Protein AF-A0A0H2RV89-F1 (afdb_monomer_lite)

Radius of gyration: 39.6 Å; chains: 1; bounding box: 102×52×90 Å

InterPro domains:
  IPR056513 INO80 complex subunit F [PF24245] (88-134)

Organism: NCBI:txid27342

Structure (mmCIF, N/CA/C/O backbone):
data_AF-A0A0H2RV89-F1
#
_entry.id   AF-A0A0H2RV89-F1
#
loop_
_atom_site.group_PDB
_atom_site.id
_atom_site.type_symbol
_atom_site.label_atom_id
_atom_site.label_alt_id
_atom_site.label_comp_id
_atom_site.label_asym_id
_atom_site.label_entity_id
_atom_site.label_seq_id
_atom_site.pdbx_PDB_ins_code
_atom_site.Cartn_x
_atom_site.Cartn_y
_atom_site.Cartn_z
_atom_site.occupancy
_atom_site.B_iso_or_equiv
_atom_site.auth_seq_id
_atom_site.auth_comp_id
_atom_site.auth_asym_id
_atom_site.auth_atom_id
_atom_site.pdbx_PDB_model_num
ATOM 1 N N . MET A 1 1 ? 76.519 -23.164 36.592 1.00 49.41 1 MET A N 1
ATOM 2 C CA . MET A 1 1 ? 75.510 -22.303 35.933 1.00 49.41 1 MET A CA 1
ATOM 3 C C . MET A 1 1 ? 74.145 -22.709 36.465 1.00 49.41 1 MET A C 1
ATOM 5 O O . MET A 1 1 ? 73.713 -23.832 36.235 1.00 49.41 1 MET A O 1
ATOM 9 N N . SER A 1 2 ? 73.569 -21.849 37.302 1.00 61.97 2 SER A N 1
ATOM 10 C CA . SER A 1 2 ? 72.390 -22.107 38.134 1.00 61.97 2 SER A CA 1
ATOM 11 C C . SER A 1 2 ? 71.096 -22.105 37.322 1.00 61.97 2 SER A C 1
ATOM 13 O O . SER A 1 2 ? 70.878 -21.216 36.504 1.00 61.97 2 SER A O 1
ATOM 15 N N . ARG A 1 3 ? 70.228 -23.090 37.572 1.00 64.19 3 ARG A N 1
ATOM 16 C CA . ARG A 1 3 ? 68.844 -23.133 37.083 1.00 64.19 3 ARG A CA 1
ATOM 17 C C . ARG A 1 3 ? 67.942 -22.487 38.138 1.00 64.19 3 ARG A C 1
ATOM 19 O O . ARG A 1 3 ? 67.979 -22.907 39.290 1.00 64.19 3 ARG A O 1
ATOM 26 N N . GLN A 1 4 ? 67.153 -21.490 37.750 1.00 73.38 4 GLN A N 1
ATOM 27 C CA . GLN A 1 4 ? 66.079 -20.908 38.566 1.00 73.38 4 GLN A CA 1
ATOM 28 C C . GLN A 1 4 ? 64.718 -21.275 37.936 1.00 73.38 4 GLN A C 1
ATOM 30 O O . GLN A 1 4 ? 64.612 -21.238 36.706 1.00 73.38 4 GLN A O 1
ATOM 35 N N . PRO A 1 5 ? 63.721 -21.702 38.737 1.00 69.94 5 PRO A N 1
ATOM 36 C CA . PRO A 1 5 ? 62.466 -22.278 38.252 1.00 69.94 5 PRO A CA 1
ATOM 37 C C . PRO A 1 5 ? 61.350 -21.247 37.992 1.00 69.94 5 PRO A C 1
ATOM 39 O O . PRO A 1 5 ? 61.407 -20.100 38.421 1.00 69.94 5 PRO A O 1
ATOM 42 N N . SER A 1 6 ? 60.328 -21.712 37.270 1.00 64.69 6 SER A N 1
ATOM 43 C CA . SER A 1 6 ? 59.117 -21.000 36.832 1.00 64.69 6 SER A CA 1
ATOM 44 C C . SER A 1 6 ? 58.187 -20.589 37.997 1.00 64.69 6 SER A C 1
ATOM 46 O O . SER A 1 6 ? 58.025 -21.386 38.925 1.00 64.69 6 SER A O 1
ATOM 48 N N . PRO A 1 7 ? 57.524 -19.412 37.961 1.00 73.31 7 PRO A N 1
ATOM 49 C CA . PRO A 1 7 ? 56.477 -19.056 38.918 1.00 73.31 7 PRO A CA 1
ATOM 50 C C . PRO A 1 7 ? 55.110 -19.632 38.505 1.00 73.31 7 PRO A C 1
ATOM 52 O O . PRO A 1 7 ? 54.618 -19.374 37.406 1.00 73.31 7 PRO A O 1
ATOM 55 N N . GLY A 1 8 ? 54.505 -20.416 39.403 1.00 66.88 8 GLY A N 1
ATOM 56 C CA . GLY A 1 8 ? 53.164 -20.995 39.267 1.00 66.88 8 GLY A CA 1
ATOM 57 C C . GLY A 1 8 ? 52.008 -20.029 39.599 1.00 66.88 8 GLY A C 1
ATOM 58 O O . GLY A 1 8 ? 52.242 -18.873 39.953 1.00 66.88 8 GLY A O 1
ATOM 59 N N . PRO A 1 9 ? 50.748 -20.496 39.475 1.00 59.31 9 PRO A N 1
ATOM 60 C CA . PRO A 1 9 ? 49.547 -19.662 39.525 1.00 59.31 9 PRO A CA 1
ATOM 61 C C . PRO A 1 9 ? 49.130 -19.306 40.958 1.00 59.31 9 PRO A C 1
ATOM 63 O O . PRO A 1 9 ? 49.075 -20.166 41.835 1.00 59.31 9 PRO A O 1
ATOM 66 N N . SER A 1 10 ? 48.783 -18.035 41.180 1.00 63.94 10 SER A N 1
ATOM 67 C CA . SER A 1 10 ? 48.283 -17.541 42.466 1.00 63.94 10 SER A CA 1
ATOM 68 C C . SER A 1 10 ? 46.756 -17.650 42.522 1.00 63.94 10 SER A C 1
ATOM 70 O O . SER A 1 10 ? 46.039 -16.965 41.793 1.00 63.94 10 SER A O 1
ATOM 72 N N . SER A 1 11 ? 46.265 -18.541 43.379 1.00 55.38 11 SER A N 1
ATOM 73 C CA . SER A 1 11 ? 44.861 -18.684 43.761 1.00 55.38 11 SER A CA 1
ATOM 74 C C . SER A 1 11 ? 44.497 -17.647 44.824 1.00 55.38 11 SER A C 1
ATOM 76 O O . SER A 1 11 ? 45.123 -17.629 45.883 1.00 55.38 11 SER A O 1
ATOM 78 N N . ASN A 1 12 ? 43.453 -16.846 44.600 1.00 50.81 12 ASN A N 1
ATOM 79 C CA . ASN A 1 12 ? 42.843 -16.055 45.667 1.00 50.81 12 ASN A CA 1
ATOM 80 C C . ASN A 1 12 ? 41.322 -16.268 45.676 1.00 50.81 12 ASN A C 1
ATOM 82 O O . ASN A 1 12 ? 40.596 -15.702 44.862 1.00 50.81 12 ASN A O 1
ATOM 86 N N . SER A 1 13 ? 40.862 -17.121 46.593 1.00 53.25 13 SER A N 1
ATOM 87 C CA . SER A 1 13 ? 39.455 -17.263 46.972 1.00 53.25 13 SER A CA 1
ATOM 88 C C . SER A 1 13 ? 39.124 -16.249 48.062 1.00 53.25 13 SER A C 1
ATOM 90 O O . SER A 1 13 ? 39.773 -16.250 49.105 1.00 53.25 13 SER A O 1
ATOM 92 N N . HIS A 1 14 ? 38.077 -15.447 47.867 1.00 51.53 14 HIS A N 1
ATOM 93 C CA . HIS A 1 14 ? 37.356 -14.777 48.952 1.00 51.53 14 HIS A CA 1
ATOM 94 C C . HIS A 1 14 ? 35.847 -14.853 48.685 1.00 51.53 14 HIS A C 1
ATOM 96 O O . HIS A 1 14 ? 35.335 -14.301 47.714 1.00 51.53 14 HIS A O 1
ATOM 102 N N . HIS A 1 15 ? 35.146 -15.564 49.567 1.00 53.25 15 HIS A N 1
ATOM 103 C CA . HIS A 1 15 ? 33.695 -15.538 49.727 1.00 53.25 15 HIS A CA 1
ATOM 104 C C . HIS A 1 15 ? 33.292 -14.297 50.538 1.00 53.25 15 HIS A C 1
ATOM 106 O O . HIS A 1 15 ? 33.765 -14.186 51.667 1.00 53.25 15 HIS A O 1
ATOM 112 N N . HIS A 1 16 ? 32.361 -13.450 50.070 1.00 48.38 16 HIS A N 1
ATOM 113 C CA . HIS A 1 16 ? 31.431 -12.756 50.983 1.00 48.38 16 HIS A CA 1
ATOM 114 C C . HIS A 1 16 ? 30.228 -12.064 50.300 1.00 48.38 16 HIS A C 1
ATOM 116 O O . HIS A 1 16 ? 30.383 -11.086 49.581 1.00 48.38 16 HIS A O 1
ATOM 122 N N . ILE A 1 17 ? 29.042 -12.613 50.595 1.00 47.91 17 ILE A N 1
ATOM 123 C CA . ILE A 1 17 ? 27.765 -11.984 50.998 1.00 47.91 17 ILE A CA 1
ATOM 124 C C . ILE A 1 17 ? 27.119 -10.884 50.123 1.00 47.91 17 ILE A C 1
ATOM 126 O O . ILE A 1 17 ? 27.596 -9.764 49.989 1.00 47.91 17 ILE A O 1
ATOM 130 N N . ILE A 1 18 ? 25.905 -11.217 49.663 1.00 54.34 18 ILE A N 1
ATOM 131 C CA . ILE A 1 18 ? 24.858 -10.331 49.133 1.00 54.34 18 ILE A CA 1
ATOM 132 C C . ILE A 1 18 ? 24.231 -9.525 50.285 1.00 54.34 18 ILE A C 1
ATOM 134 O O . ILE A 1 18 ? 23.758 -10.147 51.239 1.00 54.34 18 ILE A O 1
ATOM 138 N N . PRO A 1 19 ? 24.086 -8.191 50.191 1.00 57.22 19 PRO A N 1
ATOM 139 C CA . PRO A 1 19 ? 23.109 -7.477 50.991 1.00 57.22 19 PRO A CA 1
ATOM 140 C C . PRO A 1 19 ? 21.784 -7.350 50.226 1.00 57.22 19 PRO A C 1
ATOM 142 O O . PRO A 1 19 ? 21.684 -6.693 49.191 1.00 57.22 19 PRO A O 1
ATOM 145 N N . ILE A 1 20 ? 20.752 -7.985 50.781 1.00 48.97 20 ILE A N 1
ATOM 146 C CA . ILE A 1 20 ? 19.345 -7.632 50.581 1.00 48.97 20 ILE A CA 1
ATOM 147 C C . ILE A 1 20 ? 19.162 -6.209 51.119 1.00 48.97 20 ILE A C 1
ATOM 149 O O . ILE A 1 20 ? 19.395 -5.975 52.303 1.00 48.97 20 ILE A O 1
ATOM 153 N N . ASN A 1 21 ? 18.740 -5.264 50.275 1.00 49.94 21 ASN A N 1
ATOM 154 C CA . ASN A 1 21 ? 18.254 -3.965 50.735 1.00 49.94 21 ASN A CA 1
ATOM 155 C C . ASN A 1 21 ? 16.762 -3.836 50.418 1.00 49.94 21 ASN A C 1
ATOM 157 O O . ASN A 1 21 ? 16.354 -3.512 49.304 1.00 49.94 21 ASN A O 1
ATOM 161 N N . SER A 1 22 ? 15.960 -4.144 51.429 1.00 51.53 22 SER A N 1
ATOM 162 C CA . SER A 1 22 ? 14.563 -3.759 51.567 1.00 51.53 22 SER A CA 1
ATOM 163 C C . SER A 1 22 ? 14.503 -2.426 52.317 1.00 51.53 22 SER A C 1
ATOM 165 O O . SER A 1 22 ? 14.764 -2.395 53.519 1.00 51.53 22 SER A O 1
ATOM 167 N N . GLY A 1 23 ? 14.143 -1.339 51.631 1.00 46.44 23 GLY A N 1
ATOM 168 C CA . GLY A 1 23 ? 13.972 -0.030 52.264 1.00 46.44 23 GLY A CA 1
ATOM 169 C C . GLY A 1 23 ? 13.530 1.060 51.290 1.00 46.44 23 GLY A C 1
ATOM 170 O O . GLY A 1 23 ? 14.281 1.463 50.412 1.00 46.44 23 GLY A O 1
ATOM 171 N N . GLN A 1 24 ? 12.294 1.523 51.458 1.00 50.19 24 GLN A N 1
ATOM 172 C CA . GLN A 1 24 ? 11.652 2.637 50.756 1.00 50.19 24 GLN A CA 1
ATOM 173 C C . GLN A 1 24 ? 12.455 3.949 50.783 1.00 50.19 24 GLN A C 1
ATOM 175 O O . GLN A 1 24 ? 12.885 4.389 51.846 1.00 50.19 24 GLN A O 1
ATOM 180 N N . GLN A 1 25 ? 12.464 4.656 49.650 1.00 51.59 25 GLN A N 1
ATOM 181 C CA . GLN A 1 25 ? 12.396 6.121 49.572 1.00 51.59 25 GLN A CA 1
ATOM 182 C C . GLN A 1 25 ? 11.476 6.483 48.386 1.00 51.59 25 GLN A C 1
ATOM 184 O O . GLN A 1 25 ? 11.759 6.059 47.264 1.00 51.59 25 GLN A O 1
ATOM 189 N N . PRO A 1 26 ? 10.371 7.223 48.594 1.00 56.03 26 PRO A N 1
ATOM 190 C CA . PRO A 1 26 ? 9.587 7.814 47.519 1.00 56.03 26 PRO A CA 1
ATOM 191 C C . PRO A 1 26 ? 10.112 9.228 47.258 1.00 56.03 26 PRO A C 1
ATOM 193 O O . PRO A 1 26 ? 10.162 10.005 48.200 1.00 56.03 26 PRO A O 1
ATOM 196 N N . LEU A 1 27 ? 10.465 9.602 46.026 1.00 51.25 27 LEU A N 1
ATOM 197 C CA . LEU A 1 27 ? 10.343 10.999 45.594 1.00 51.25 27 LEU A CA 1
ATOM 198 C C . LEU A 1 27 ? 10.545 11.169 44.081 1.00 51.25 27 LEU A C 1
ATOM 200 O O . LEU A 1 27 ? 11.525 10.706 43.508 1.00 51.25 27 LEU A O 1
ATOM 204 N N . GLN A 1 28 ? 9.626 11.959 43.526 1.00 49.84 28 GLN A N 1
ATOM 205 C CA . GLN A 1 28 ? 9.719 12.758 42.302 1.00 49.84 28 GLN A CA 1
ATOM 206 C C . GLN A 1 28 ? 9.587 12.050 40.952 1.00 49.84 28 GLN A C 1
ATOM 208 O O . GLN A 1 28 ? 10.534 11.748 40.235 1.00 49.84 28 GLN A O 1
ATOM 213 N N . ASP A 1 29 ? 8.311 11.947 40.591 1.00 52.19 29 ASP A N 1
ATOM 214 C CA . ASP A 1 29 ? 7.765 12.128 39.254 1.00 52.19 29 ASP A CA 1
ATOM 215 C C . ASP A 1 29 ? 8.500 13.245 38.478 1.00 52.19 29 ASP A C 1
ATOM 217 O O . ASP A 1 29 ? 8.326 14.441 38.729 1.00 52.19 29 ASP A O 1
ATOM 221 N N . GLN A 1 30 ? 9.362 12.850 37.543 1.00 45.53 30 GLN A N 1
ATOM 222 C CA . GLN A 1 30 ? 9.784 13.703 36.438 1.00 45.53 30 GLN A CA 1
ATOM 223 C C . GLN A 1 30 ? 9.968 12.844 35.180 1.00 45.53 30 GLN A C 1
ATOM 225 O O . GLN A 1 30 ? 11.077 12.571 34.726 1.00 45.53 30 GLN A O 1
ATOM 230 N N . HIS A 1 31 ? 8.857 12.389 34.599 1.00 48.62 31 HIS A N 1
ATOM 231 C CA . HIS A 1 31 ? 8.866 11.856 33.240 1.00 48.62 31 HIS A CA 1
ATOM 232 C C . HIS A 1 31 ? 8.842 13.005 32.226 1.00 48.62 31 HIS A C 1
ATOM 234 O O . HIS A 1 31 ? 7.789 13.496 31.826 1.00 48.62 31 HIS A O 1
ATOM 240 N N . GLN A 1 32 ? 10.032 13.419 31.784 1.00 49.72 32 GLN A N 1
ATOM 241 C CA . GLN A 1 32 ? 10.174 14.089 30.493 1.00 49.72 32 GLN A CA 1
ATOM 242 C C . GLN A 1 32 ? 9.927 13.089 29.346 1.00 49.72 32 GLN A C 1
ATOM 244 O O . GLN A 1 32 ? 10.360 11.935 29.428 1.00 49.72 32 GLN A O 1
ATOM 249 N N . PRO A 1 33 ? 9.270 13.505 28.249 1.00 52.69 33 PRO A N 1
ATOM 250 C CA . PRO A 1 33 ? 9.071 12.658 27.082 1.00 52.69 33 PRO A CA 1
ATOM 251 C C . PRO A 1 33 ? 10.378 12.511 26.286 1.00 52.69 33 PRO A C 1
ATOM 253 O O . PRO A 1 33 ? 10.817 13.428 25.593 1.00 52.69 33 PRO A O 1
ATOM 256 N N . HIS A 1 34 ? 10.988 11.327 26.327 1.00 56.78 34 HIS A N 1
ATOM 257 C CA . HIS A 1 34 ? 12.050 10.958 25.392 1.00 56.78 34 HIS A CA 1
ATOM 258 C C . HIS A 1 34 ? 11.447 10.698 24.010 1.00 56.78 34 HIS A C 1
ATOM 260 O O . HIS A 1 34 ? 10.932 9.611 23.768 1.00 56.78 34 HIS A O 1
ATOM 266 N N . SER A 1 35 ? 11.498 11.682 23.108 1.00 57.22 35 SER A N 1
ATOM 267 C CA . SER A 1 35 ? 11.483 11.490 21.644 1.00 57.22 35 SER A CA 1
ATOM 268 C C . SER A 1 35 ? 11.822 12.803 20.930 1.00 57.22 35 SER A C 1
ATOM 270 O O . SER A 1 35 ? 11.011 13.358 20.194 1.00 57.22 35 SER A O 1
ATOM 272 N N . ALA A 1 36 ? 13.034 13.316 21.146 1.00 46.72 36 ALA A N 1
ATOM 273 C CA . ALA A 1 36 ? 13.635 14.289 20.243 1.00 46.72 36 ALA A CA 1
ATOM 274 C C . ALA A 1 36 ? 14.783 13.596 19.505 1.00 46.72 36 ALA A C 1
ATOM 276 O O . ALA A 1 36 ? 15.728 13.108 20.123 1.00 46.72 36 ALA A O 1
ATOM 277 N N . LEU A 1 37 ? 14.646 13.520 18.180 1.00 56.94 37 LEU A N 1
ATOM 278 C CA . LEU A 1 37 ? 15.679 13.124 17.230 1.00 56.94 37 LEU A CA 1
ATOM 279 C C . LEU A 1 37 ? 17.001 13.826 17.584 1.00 56.94 37 LEU A C 1
ATOM 281 O O . LEU A 1 37 ? 17.143 15.032 17.387 1.00 56.94 37 LEU A O 1
ATOM 285 N N . HIS A 1 38 ? 17.981 13.072 18.071 1.00 48.72 38 HIS A N 1
ATOM 286 C CA . HIS A 1 38 ? 19.365 13.519 18.055 1.00 48.72 38 HIS A CA 1
ATOM 287 C C . HIS A 1 38 ? 19.866 13.357 16.617 1.00 48.72 38 HIS A C 1
ATOM 289 O O . HIS A 1 38 ? 20.159 12.249 16.174 1.00 48.72 38 HIS A O 1
ATOM 295 N N . ILE A 1 39 ? 19.883 14.457 15.865 1.00 59.28 39 ILE A N 1
ATOM 296 C CA . ILE A 1 39 ? 20.582 14.560 14.583 1.00 59.28 39 ILE A CA 1
ATOM 297 C C . ILE A 1 39 ? 22.027 14.941 14.928 1.00 59.28 39 ILE A C 1
ATOM 299 O O . ILE A 1 39 ? 22.243 16.074 15.362 1.00 59.28 39 ILE A O 1
ATOM 303 N N . PRO A 1 40 ? 23.027 14.059 14.761 1.00 49.75 40 PRO A N 1
ATOM 304 C CA . PRO A 1 40 ? 24.409 14.482 14.880 1.00 49.75 40 PRO A CA 1
ATOM 305 C C . PRO A 1 40 ? 24.773 15.272 13.619 1.00 49.75 40 PRO A C 1
ATOM 307 O O . PRO A 1 40 ? 25.004 14.724 12.542 1.00 49.75 40 PRO A O 1
ATOM 310 N N . SER A 1 41 ? 24.795 16.596 13.753 1.00 58.41 41 SER A N 1
ATOM 311 C CA . SER A 1 41 ? 25.406 17.521 12.804 1.00 58.41 41 SER A CA 1
ATOM 312 C C . SER A 1 41 ? 26.925 17.358 12.853 1.00 58.41 41 SER A C 1
ATOM 314 O O . SER A 1 41 ? 27.603 17.945 13.693 1.00 58.41 41 SER A O 1
ATOM 316 N N . GLY A 1 42 ? 27.444 16.533 11.949 1.00 52.06 42 GLY A N 1
ATOM 317 C CA . GLY A 1 42 ? 28.871 16.314 11.751 1.00 52.06 42 GLY A CA 1
ATOM 318 C C . GLY A 1 42 ? 29.110 15.568 10.447 1.00 52.06 42 GLY A C 1
ATOM 319 O O . GLY A 1 42 ? 29.426 14.385 10.463 1.00 52.06 42 GLY A O 1
ATOM 320 N N . ILE A 1 43 ? 28.911 16.242 9.311 1.00 53.81 43 ILE A N 1
ATOM 321 C CA . ILE A 1 43 ? 29.321 15.727 7.999 1.00 53.81 43 ILE A CA 1
ATOM 322 C C . ILE A 1 43 ? 30.774 16.171 7.774 1.00 53.81 43 ILE A C 1
ATOM 324 O O . ILE A 1 43 ? 31.004 17.359 7.541 1.00 53.81 43 ILE A O 1
ATOM 328 N N . PRO A 1 44 ? 31.771 15.271 7.823 1.00 52.91 44 PRO A N 1
ATOM 329 C CA . PRO A 1 44 ? 33.087 15.569 7.284 1.00 52.91 44 PRO A CA 1
ATOM 330 C C . PRO A 1 44 ? 32.992 15.613 5.753 1.00 52.91 44 PRO A C 1
ATOM 332 O O . PRO A 1 44 ? 32.772 14.597 5.092 1.00 52.91 44 PRO A O 1
ATOM 335 N N . HIS A 1 45 ? 33.167 16.804 5.181 1.00 60.41 45 HIS A N 1
ATOM 336 C CA . HIS A 1 45 ? 33.419 16.972 3.755 1.00 60.41 45 HIS A CA 1
ATOM 337 C C . HIS A 1 45 ? 34.756 16.309 3.391 1.00 60.41 45 HIS A C 1
ATOM 339 O O . HIS A 1 45 ? 35.816 16.901 3.566 1.00 60.41 45 HIS A O 1
ATOM 345 N N . HIS A 1 46 ? 34.717 15.095 2.843 1.00 62.69 46 HIS A N 1
ATOM 346 C CA . HIS A 1 46 ? 35.759 14.635 1.931 1.00 62.69 46 HIS A CA 1
ATOM 347 C C . HIS A 1 46 ? 35.091 13.953 0.734 1.00 62.69 46 HIS A C 1
ATOM 349 O O . HIS A 1 46 ? 34.453 12.909 0.840 1.00 62.69 46 HIS A O 1
ATOM 355 N N . LEU A 1 47 ? 35.175 14.615 -0.415 1.00 60.81 47 LEU A N 1
ATOM 356 C CA . LEU A 1 47 ? 34.918 13.998 -1.707 1.00 60.81 47 LEU A CA 1
ATOM 357 C C . LEU A 1 47 ? 36.077 13.033 -1.992 1.00 60.81 47 LEU A C 1
ATOM 359 O O . LEU A 1 47 ? 37.231 13.461 -1.901 1.00 60.81 47 LEU A O 1
ATOM 363 N N . PRO A 1 48 ? 35.829 11.771 -2.375 1.00 56.84 48 PRO A N 1
ATOM 364 C CA . PRO A 1 48 ? 36.871 10.970 -2.982 1.00 56.84 48 PRO A CA 1
ATOM 365 C C . PRO A 1 48 ? 37.106 11.499 -4.402 1.00 56.84 48 PRO A C 1
ATOM 367 O O . PRO A 1 48 ? 36.216 11.488 -5.253 1.00 56.84 48 PRO A O 1
ATOM 370 N N . VAL A 1 49 ? 38.321 11.986 -4.644 1.00 70.50 49 VAL A N 1
ATOM 371 C CA . VAL A 1 49 ? 38.881 12.170 -5.988 1.00 70.50 49 VAL A CA 1
ATOM 372 C C . VAL A 1 49 ? 38.735 10.844 -6.754 1.00 70.50 49 VAL A C 1
ATOM 374 O O . VAL A 1 49 ? 39.087 9.800 -6.197 1.00 70.50 49 VAL A O 1
ATOM 377 N N . PRO A 1 50 ? 38.230 10.827 -8.002 1.00 64.12 50 PRO A N 1
ATOM 378 C CA . PRO A 1 50 ? 38.196 9.600 -8.786 1.00 64.12 50 PRO A CA 1
ATOM 379 C C . PRO A 1 50 ? 39.634 9.175 -9.126 1.00 64.12 50 PRO A C 1
ATOM 381 O O . PRO A 1 50 ? 40.383 9.979 -9.686 1.00 64.12 50 PRO A O 1
ATOM 384 N N . PRO A 1 51 ? 40.055 7.932 -8.830 1.00 58.75 51 PRO A N 1
ATOM 385 C CA . PRO A 1 51 ? 41.317 7.436 -9.340 1.00 58.75 51 PRO A CA 1
ATOM 386 C C . PRO A 1 51 ? 41.200 7.265 -10.856 1.00 58.75 51 PRO A C 1
ATOM 388 O O . PRO A 1 51 ? 40.336 6.543 -11.356 1.00 58.75 51 PRO A O 1
ATOM 391 N N . THR A 1 52 ? 42.097 7.931 -11.577 1.00 63.06 52 THR A N 1
ATOM 392 C CA . THR A 1 52 ? 42.441 7.651 -12.970 1.00 63.06 52 THR A CA 1
ATOM 393 C C . THR A 1 52 ? 42.734 6.156 -13.115 1.00 63.06 52 THR A C 1
ATOM 395 O O . THR A 1 52 ? 43.816 5.696 -12.752 1.00 63.06 52 THR A O 1
ATOM 398 N N . GLN A 1 53 ? 41.770 5.378 -13.610 1.00 55.88 53 GLN A N 1
ATOM 399 C CA . GLN A 1 53 ? 41.979 3.965 -13.912 1.00 55.88 53 GLN A CA 1
ATOM 400 C C . GLN A 1 53 ? 42.483 3.826 -15.346 1.00 55.88 53 GLN A C 1
ATOM 402 O O . GLN A 1 53 ? 41.780 4.073 -16.323 1.00 55.88 53 GLN A O 1
ATOM 407 N N . GLN A 1 54 ? 43.756 3.453 -15.420 1.00 54.53 54 GLN A N 1
ATOM 408 C CA . GLN A 1 54 ? 44.422 2.897 -16.587 1.00 54.53 54 GLN A CA 1
ATOM 409 C C . GLN A 1 54 ? 43.668 1.647 -17.089 1.00 54.53 54 GLN A C 1
ATOM 411 O O . GLN A 1 54 ? 42.988 0.987 -16.301 1.00 54.53 54 GLN A O 1
ATOM 416 N N . PRO A 1 55 ? 43.789 1.278 -18.376 1.00 50.25 55 PRO A N 1
ATOM 417 C CA . PRO A 1 55 ? 43.214 0.041 -18.891 1.00 50.25 55 PRO A CA 1
ATOM 418 C C . PRO A 1 55 ? 43.979 -1.171 -18.342 1.00 50.25 55 PRO A C 1
ATOM 420 O O . PRO A 1 55 ? 44.987 -1.602 -18.899 1.00 50.25 55 PRO A O 1
ATOM 423 N N . THR A 1 56 ? 43.500 -1.733 -17.234 1.00 58.62 56 THR A N 1
ATOM 424 C CA . THR A 1 56 ? 44.015 -2.982 -16.668 1.00 58.62 56 THR A CA 1
ATOM 425 C C . THR A 1 56 ? 43.446 -4.164 -17.452 1.00 58.62 56 THR A C 1
ATOM 427 O O . THR A 1 56 ? 42.275 -4.522 -17.334 1.00 58.62 56 THR A O 1
ATOM 430 N N . THR A 1 57 ? 44.290 -4.785 -18.272 1.00 57.69 57 THR A N 1
ATOM 431 C CA . THR A 1 57 ? 44.068 -6.101 -18.880 1.00 57.69 57 THR A CA 1
ATOM 432 C C . THR A 1 57 ? 43.780 -7.148 -17.804 1.00 57.69 57 THR A C 1
ATOM 434 O O . THR A 1 57 ? 44.688 -7.565 -17.087 1.00 57.69 57 THR A O 1
ATOM 437 N N . PHE A 1 58 ? 42.532 -7.607 -17.710 1.00 49.50 58 PHE A N 1
ATOM 438 C CA . PHE A 1 58 ? 42.172 -8.786 -16.923 1.00 49.50 58 PHE A CA 1
ATOM 439 C C . PHE A 1 58 ? 42.382 -10.051 -1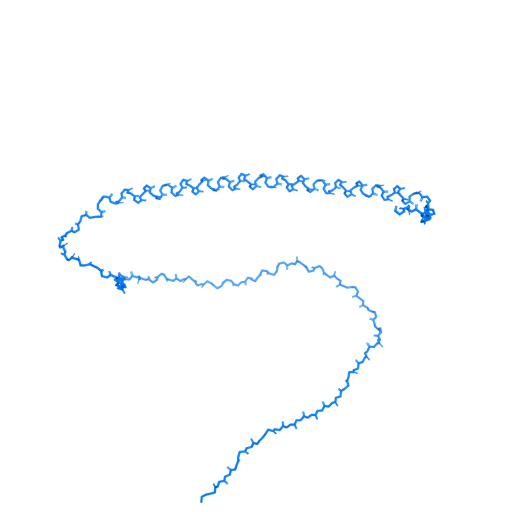7.768 1.00 49.50 58 PHE A C 1
ATOM 441 O O . PHE A 1 58 ? 41.540 -10.423 -18.583 1.00 49.50 58 PHE A O 1
ATOM 448 N N . LEU A 1 59 ? 43.518 -10.722 -17.556 1.00 52.16 59 LEU A N 1
ATOM 449 C CA . LEU A 1 59 ? 43.627 -12.162 -17.776 1.00 52.16 59 LEU A CA 1
ATOM 450 C C . LEU A 1 59 ? 42.977 -12.860 -16.574 1.00 52.16 59 LEU A C 1
ATOM 452 O O . LEU A 1 59 ? 43.521 -12.825 -15.473 1.00 52.16 59 LEU A O 1
ATOM 456 N N . MET A 1 60 ? 41.854 -13.542 -16.789 1.00 49.78 60 MET A N 1
ATOM 457 C CA . MET A 1 60 ? 41.473 -14.676 -15.947 1.00 49.78 60 MET A CA 1
ATOM 458 C C . MET A 1 60 ? 41.473 -15.935 -16.800 1.00 49.78 60 MET A C 1
ATOM 460 O O . MET A 1 60 ? 40.589 -16.164 -17.623 1.00 49.78 60 MET A O 1
ATOM 464 N N . ALA A 1 61 ? 42.512 -16.738 -16.589 1.00 45.44 61 ALA A N 1
ATOM 465 C CA . ALA A 1 61 ? 42.543 -18.135 -16.959 1.00 45.44 61 ALA A CA 1
ATOM 466 C C . ALA A 1 61 ? 41.864 -18.936 -15.840 1.00 45.44 61 ALA A C 1
ATOM 468 O O . ALA A 1 61 ? 42.359 -18.982 -14.717 1.00 45.44 61 ALA A O 1
ATOM 469 N N . SER A 1 62 ? 40.752 -19.592 -16.160 1.00 47.50 62 SER A N 1
ATOM 470 C CA . SER A 1 62 ? 40.383 -20.855 -15.530 1.00 47.50 62 SER A CA 1
ATOM 471 C C . SER A 1 62 ? 39.928 -21.785 -16.644 1.00 47.50 62 SER A C 1
ATOM 473 O O . SER A 1 62 ? 39.020 -21.471 -17.415 1.00 47.50 62 SER A O 1
ATOM 475 N N . GLY A 1 63 ? 40.698 -22.854 -16.816 1.00 46.06 63 GLY A N 1
ATOM 476 C CA . GLY A 1 63 ? 40.596 -23.770 -17.932 1.00 46.06 63 GLY A CA 1
ATOM 477 C C . GLY A 1 63 ? 39.429 -24.732 -17.780 1.00 46.06 63 GLY A C 1
ATOM 478 O O . GLY A 1 63 ? 39.248 -25.345 -16.737 1.00 46.06 63 GLY A O 1
ATOM 479 N N . ASN A 1 64 ? 38.725 -24.938 -18.887 1.00 42.97 64 ASN A N 1
ATOM 480 C CA . ASN A 1 64 ? 38.381 -26.280 -19.323 1.00 42.97 64 ASN A CA 1
ATOM 481 C C . ASN A 1 64 ? 38.745 -26.372 -20.803 1.00 42.97 64 ASN A C 1
ATOM 483 O O . ASN A 1 64 ? 38.350 -25.534 -21.614 1.00 42.97 64 ASN A O 1
ATOM 487 N N . GLY A 1 65 ? 39.593 -27.344 -21.127 1.00 48.69 65 GLY A N 1
ATOM 488 C CA . GLY A 1 65 ? 40.107 -27.537 -22.471 1.00 48.69 65 GLY A CA 1
ATOM 489 C C . GLY A 1 65 ? 39.008 -27.919 -23.458 1.00 48.69 65 GLY A C 1
ATOM 490 O O . GLY A 1 65 ? 38.178 -28.780 -23.191 1.00 48.69 65 GLY A O 1
ATOM 491 N N . THR A 1 66 ? 39.046 -27.312 -24.636 1.00 43.03 66 THR A N 1
ATOM 492 C CA . THR A 1 66 ? 39.098 -28.030 -25.915 1.00 43.03 66 THR A CA 1
ATOM 493 C C . THR A 1 66 ? 39.557 -27.051 -26.989 1.00 43.03 66 THR A C 1
ATOM 495 O O . THR A 1 66 ? 39.209 -25.876 -27.028 1.00 43.03 66 THR A O 1
ATOM 498 N N . SER A 1 67 ? 40.475 -27.544 -27.796 1.00 51.25 67 SER A N 1
ATOM 499 C CA . SER A 1 67 ? 41.326 -26.836 -28.733 1.00 51.25 67 SER A CA 1
ATOM 500 C C . SER A 1 67 ? 40.547 -26.253 -29.913 1.00 51.25 67 SER A C 1
ATOM 502 O O . SER A 1 67 ? 39.735 -26.953 -30.511 1.00 51.25 67 SER A O 1
ATOM 504 N N . ARG A 1 68 ? 40.912 -25.038 -30.347 1.00 45.38 68 ARG A N 1
ATOM 505 C CA . ARG A 1 68 ? 41.484 -24.777 -31.688 1.00 45.38 68 ARG A CA 1
ATOM 506 C C . ARG A 1 68 ? 41.727 -23.283 -31.907 1.00 45.38 68 ARG A C 1
ATOM 508 O O . ARG A 1 68 ? 40.810 -22.472 -31.939 1.00 45.38 68 ARG A O 1
ATOM 515 N N . ALA A 1 69 ? 43.002 -22.955 -32.094 1.00 50.78 69 ALA A N 1
ATOM 516 C CA . ALA A 1 69 ? 43.456 -21.686 -32.630 1.00 50.78 69 ALA A CA 1
ATOM 517 C C . ALA A 1 69 ? 42.900 -21.480 -34.050 1.00 50.78 69 ALA A C 1
ATOM 519 O O . ALA A 1 69 ? 42.969 -22.378 -34.889 1.00 50.78 69 ALA A O 1
ATOM 520 N N . GLY A 1 70 ? 42.379 -20.283 -34.311 1.00 43.31 70 GLY A N 1
ATOM 521 C CA . GLY A 1 70 ? 41.829 -19.883 -35.600 1.00 43.31 70 GLY A CA 1
ATOM 522 C C . GLY A 1 70 ? 41.772 -18.364 -35.700 1.00 43.31 70 GLY A C 1
ATOM 523 O O . GLY A 1 70 ? 40.804 -17.734 -35.303 1.00 43.31 70 GLY A O 1
ATOM 524 N N . SER A 1 71 ? 42.866 -17.793 -36.190 1.00 50.41 71 SER A N 1
ATOM 525 C CA . SER A 1 71 ? 43.051 -16.394 -36.580 1.00 50.41 71 SER A CA 1
ATOM 526 C C . SER A 1 71 ? 41.828 -15.770 -37.274 1.00 50.41 71 SER A C 1
ATOM 528 O O . SER A 1 71 ? 41.347 -16.340 -38.253 1.00 50.41 71 SER A O 1
ATOM 530 N N . ARG A 1 72 ? 41.417 -14.559 -36.860 1.00 48.56 72 ARG A N 1
ATOM 531 C CA . ARG A 1 72 ? 41.442 -13.321 -37.683 1.00 48.56 72 ARG A CA 1
ATOM 532 C C . ARG A 1 72 ? 40.523 -12.220 -37.132 1.00 48.56 72 ARG A C 1
ATOM 534 O O . ARG A 1 72 ? 39.340 -12.432 -36.932 1.00 48.56 72 ARG A O 1
ATOM 541 N N . LYS A 1 73 ? 41.119 -11.023 -37.043 1.00 45.28 73 LYS A N 1
ATOM 542 C CA . LYS A 1 73 ? 40.559 -9.686 -37.326 1.00 45.28 73 LYS A CA 1
ATOM 543 C C . LYS A 1 73 ? 39.226 -9.307 -36.655 1.00 45.28 73 LYS A C 1
ATOM 545 O O . LYS A 1 73 ? 38.157 -9.794 -37.000 1.00 45.28 73 LYS A O 1
ATOM 550 N N . GLY A 1 74 ? 39.307 -8.304 -35.781 1.00 52.16 74 GLY A N 1
ATOM 551 C CA . GLY A 1 74 ? 38.153 -7.611 -35.230 1.00 52.16 74 GLY A CA 1
ATOM 552 C C . GLY A 1 74 ? 37.232 -7.038 -36.306 1.00 52.16 74 GLY A C 1
ATOM 553 O O . GLY A 1 74 ? 37.642 -6.180 -37.071 1.00 52.16 74 GLY A O 1
ATOM 554 N N . TYR A 1 75 ? 35.984 -7.500 -36.290 1.00 51.12 75 TYR A N 1
ATOM 555 C CA . TYR A 1 75 ? 34.792 -6.850 -36.844 1.00 51.12 75 TYR A CA 1
ATOM 556 C C . TYR A 1 75 ? 33.570 -7.294 -36.016 1.00 51.12 75 TYR A C 1
ATOM 558 O O . TYR A 1 75 ? 32.590 -7.803 -36.538 1.00 51.12 75 TYR A O 1
ATOM 566 N N . GLY A 1 76 ? 33.655 -7.169 -34.687 1.00 48.28 76 GLY A N 1
ATOM 567 C CA . GLY A 1 76 ? 32.558 -7.493 -33.758 1.00 48.28 76 GLY A CA 1
ATOM 568 C C . GLY A 1 76 ? 32.053 -6.298 -32.945 1.00 48.28 76 GLY A C 1
ATOM 569 O O . GLY A 1 76 ? 31.232 -6.476 -32.057 1.00 48.28 76 GLY A O 1
ATOM 570 N N . SER A 1 77 ? 32.568 -5.093 -33.213 1.00 51.94 77 SER A N 1
ATOM 571 C CA . SER A 1 77 ? 32.259 -3.884 -32.430 1.00 51.94 77 SER A CA 1
ATOM 572 C C . SER A 1 77 ? 31.269 -2.940 -33.136 1.00 51.94 77 SER A C 1
ATOM 574 O O . SER A 1 77 ? 30.597 -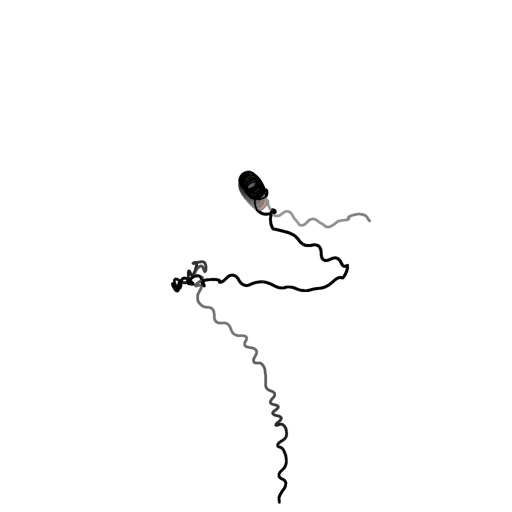2.143 -32.494 1.00 51.94 77 SER A O 1
ATOM 576 N N . ALA A 1 78 ? 31.111 -3.053 -34.462 1.00 52.81 78 ALA A N 1
ATOM 577 C CA . ALA A 1 78 ? 30.304 -2.109 -35.246 1.00 52.81 78 ALA A CA 1
ATOM 578 C C . ALA A 1 78 ? 28.803 -2.466 -35.341 1.00 52.81 78 ALA A C 1
ATOM 580 O O . ALA A 1 78 ? 27.986 -1.579 -35.554 1.00 52.81 78 ALA A O 1
ATOM 581 N N . ILE A 1 79 ? 28.419 -3.736 -35.151 1.00 54.06 79 ILE A N 1
ATOM 582 C CA . ILE A 1 79 ? 27.003 -4.176 -35.169 1.00 54.06 79 ILE A CA 1
ATOM 583 C C . ILE A 1 79 ? 26.347 -4.040 -33.777 1.00 54.06 79 ILE A C 1
ATOM 585 O O . ILE A 1 79 ? 25.126 -4.027 -33.640 1.00 54.06 79 ILE A O 1
ATOM 589 N N . THR A 1 80 ? 27.152 -3.882 -32.727 1.00 57.16 80 THR A N 1
ATOM 590 C CA . THR A 1 80 ? 26.710 -3.898 -31.323 1.00 57.16 80 THR A CA 1
ATOM 591 C C . THR A 1 80 ? 26.307 -2.513 -30.804 1.00 57.16 80 THR A C 1
ATOM 593 O O . THR A 1 80 ? 25.561 -2.425 -29.832 1.00 57.16 80 THR A O 1
ATOM 596 N N . ALA A 1 81 ? 26.721 -1.435 -31.483 1.00 60.31 81 ALA A N 1
ATOM 597 C CA . ALA A 1 81 ? 26.495 -0.053 -31.051 1.00 60.31 81 ALA A CA 1
ATOM 598 C C . ALA A 1 81 ? 25.003 0.333 -30.935 1.00 60.31 81 ALA A C 1
ATOM 600 O O . ALA A 1 81 ? 24.644 1.121 -30.068 1.00 60.31 81 ALA A O 1
ATOM 601 N N . GLY A 1 82 ? 24.117 -0.252 -31.753 1.00 60.09 82 GLY A N 1
ATOM 602 C CA . GLY A 1 82 ? 22.663 -0.051 -31.634 1.00 60.09 82 GLY A CA 1
ATOM 603 C C . GLY A 1 82 ? 21.967 -1.053 -30.706 1.00 60.09 82 GLY A C 1
ATOM 604 O O . GLY A 1 82 ? 20.929 -0.753 -30.121 1.00 60.09 82 GLY A O 1
ATOM 605 N N . ALA A 1 83 ? 22.542 -2.247 -30.534 1.00 69.19 83 ALA A N 1
ATOM 606 C CA . ALA A 1 83 ? 21.946 -3.304 -29.720 1.00 69.19 83 ALA A CA 1
ATOM 607 C C . ALA A 1 83 ? 22.013 -2.987 -28.220 1.00 69.19 83 ALA A C 1
ATOM 609 O O . ALA A 1 83 ? 21.125 -3.383 -27.464 1.00 69.19 83 ALA A O 1
ATOM 610 N N . GLU A 1 84 ? 23.048 -2.274 -27.777 1.00 75.56 84 GLU A N 1
ATOM 611 C CA . GLU A 1 84 ? 23.140 -1.812 -26.392 1.00 75.56 84 GLU A CA 1
ATOM 612 C C . GLU A 1 84 ? 22.142 -0.693 -26.094 1.00 75.56 84 GLU A C 1
ATOM 614 O O . GLU A 1 84 ? 21.457 -0.762 -25.074 1.00 75.56 84 GLU A O 1
ATOM 619 N N . ASP A 1 85 ? 21.958 0.263 -27.008 1.00 83.25 85 ASP A N 1
ATOM 620 C CA . ASP A 1 85 ? 20.981 1.343 -26.830 1.00 83.25 85 ASP A CA 1
ATOM 621 C C . ASP A 1 85 ? 19.548 0.800 -26.687 1.00 83.25 85 ASP A C 1
ATOM 623 O O . ASP A 1 85 ? 18.815 1.169 -25.770 1.00 83.25 85 ASP A O 1
ATOM 627 N N . VAL A 1 86 ? 19.177 -0.198 -27.495 1.00 88.00 86 VAL A N 1
ATOM 628 C CA . VAL A 1 86 ? 17.876 -0.882 -27.383 1.00 88.00 86 VAL A CA 1
ATOM 629 C C . VAL A 1 86 ? 17.695 -1.552 -26.014 1.00 88.00 86 VAL A C 1
ATOM 631 O O . VAL A 1 86 ? 16.606 -1.487 -25.435 1.00 88.00 86 VAL A O 1
ATOM 634 N N . LYS A 1 87 ? 18.750 -2.156 -25.446 1.00 91.69 87 LYS A N 1
ATOM 635 C CA . LYS A 1 87 ? 18.703 -2.747 -24.094 1.00 91.69 87 LYS A CA 1
ATOM 636 C C . LYS A 1 87 ? 18.494 -1.678 -23.022 1.00 91.69 87 LYS A C 1
ATOM 638 O O . LYS A 1 87 ? 17.673 -1.874 -22.124 1.00 91.69 87 LYS A O 1
ATOM 643 N N . TYR A 1 88 ? 19.200 -0.550 -23.113 1.00 94.94 88 TYR A N 1
ATOM 644 C CA . TYR A 1 88 ? 19.033 0.561 -22.173 1.00 94.94 88 TYR A CA 1
ATOM 645 C C . TYR A 1 88 ? 17.633 1.167 -22.261 1.00 94.94 88 TYR A C 1
ATOM 647 O O . TYR A 1 88 ? 16.986 1.366 -21.230 1.00 94.94 88 TYR A O 1
ATOM 655 N N . GLN A 1 89 ? 17.118 1.376 -23.472 1.00 94.88 89 GLN A N 1
ATOM 656 C CA . GLN A 1 89 ? 15.757 1.861 -23.679 1.00 94.88 89 GLN A CA 1
ATOM 657 C C . GLN A 1 89 ? 14.708 0.899 -23.107 1.00 94.88 89 GLN A C 1
ATOM 659 O O . GLN A 1 89 ? 13.769 1.341 -22.439 1.00 94.88 89 GLN A O 1
ATOM 664 N N . ALA A 1 90 ? 14.864 -0.411 -23.317 1.00 95.88 90 ALA A N 1
ATOM 665 C CA . ALA A 1 90 ? 13.966 -1.418 -22.754 1.00 95.88 90 ALA A CA 1
ATOM 666 C C . ALA A 1 90 ? 13.986 -1.398 -21.217 1.00 95.88 90 ALA A C 1
ATOM 668 O O . ALA A 1 90 ? 12.928 -1.312 -20.589 1.00 95.88 90 ALA A O 1
ATOM 669 N N . LYS A 1 91 ? 15.180 -1.375 -20.609 1.00 97.12 91 LYS A N 1
ATOM 670 C CA . LYS A 1 91 ? 15.344 -1.307 -19.151 1.00 97.12 91 LYS A CA 1
ATOM 671 C C . LYS A 1 91 ? 14.757 -0.021 -18.568 1.00 97.12 91 LYS A C 1
ATOM 673 O O . LYS A 1 91 ? 14.104 -0.065 -17.529 1.00 97.12 91 LYS A O 1
ATOM 678 N N . TYR A 1 92 ? 14.936 1.117 -19.240 1.00 98.00 92 TYR A N 1
ATOM 679 C CA . TYR A 1 92 ? 14.345 2.389 -18.824 1.00 98.00 92 TYR A CA 1
ATOM 680 C C . TYR A 1 92 ? 12.813 2.345 -18.864 1.00 98.00 92 TYR A C 1
ATOM 682 O O . TYR A 1 92 ? 12.154 2.776 -17.918 1.00 98.00 92 TYR A O 1
ATOM 690 N N . ARG A 1 93 ? 12.229 1.786 -19.932 1.00 98.19 93 ARG A N 1
ATOM 691 C CA . ARG A 1 93 ? 10.771 1.619 -20.049 1.00 98.19 93 ARG A CA 1
ATOM 692 C C . ARG A 1 93 ? 10.220 0.705 -18.961 1.00 98.19 93 ARG A C 1
ATOM 694 O O . ARG A 1 93 ? 9.205 1.042 -18.355 1.00 98.19 93 ARG A O 1
ATOM 701 N N . GLU A 1 94 ? 10.890 -0.413 -18.694 1.00 98.06 94 GLU A N 1
ATOM 702 C CA . GLU A 1 94 ? 10.513 -1.332 -17.621 1.00 98.06 94 GLU A CA 1
ATOM 703 C C . GLU A 1 94 ? 10.595 -0.648 -16.254 1.00 98.06 94 GLU A C 1
ATOM 705 O O . GLU A 1 94 ? 9.637 -0.700 -15.485 1.00 98.06 94 GLU A O 1
ATOM 710 N N . LEU A 1 95 ? 11.694 0.055 -15.971 1.00 98.69 95 LEU A N 1
ATOM 711 C CA . LEU A 1 95 ? 11.872 0.787 -14.721 1.00 98.69 95 LEU A CA 1
ATOM 712 C C . LEU A 1 95 ? 10.781 1.847 -14.540 1.00 98.69 95 LEU A C 1
ATOM 714 O O . LEU A 1 95 ? 10.130 1.889 -13.502 1.00 98.69 95 LEU A O 1
ATOM 718 N N . LYS A 1 96 ? 10.506 2.646 -15.575 1.00 98.62 96 LYS A N 1
ATOM 719 C CA . LYS A 1 96 ? 9.430 3.645 -15.566 1.00 98.62 96 LYS A CA 1
ATOM 720 C C . LYS A 1 96 ? 8.048 3.014 -15.379 1.00 98.62 96 LYS A C 1
ATOM 722 O O . LYS A 1 96 ? 7.157 3.636 -14.802 1.00 98.62 96 LYS A O 1
ATOM 727 N N . ARG A 1 97 ? 7.833 1.794 -15.879 1.00 98.69 97 ARG A N 1
ATOM 728 C CA . ARG A 1 97 ? 6.604 1.032 -15.625 1.00 98.69 97 ARG A CA 1
ATOM 729 C C . ARG A 1 97 ? 6.523 0.611 -14.159 1.00 98.69 97 ARG A C 1
ATOM 731 O O . ARG A 1 97 ? 5.500 0.868 -13.541 1.00 98.69 97 ARG A O 1
ATOM 738 N N . LYS A 1 98 ? 7.597 0.033 -13.614 1.00 98.75 98 LYS A N 1
ATOM 739 C CA . LYS A 1 98 ? 7.661 -0.427 -12.219 1.00 98.75 98 LYS A CA 1
ATOM 740 C C . LYS A 1 98 ? 7.487 0.713 -11.225 1.00 98.75 98 LYS A C 1
ATOM 742 O O . LYS A 1 98 ? 6.776 0.535 -10.251 1.00 98.75 98 LYS A O 1
ATOM 747 N N . VAL A 1 99 ? 8.070 1.884 -11.488 1.00 98.81 99 VAL A N 1
ATOM 748 C CA . VAL A 1 99 ? 7.862 3.078 -10.652 1.00 98.81 99 VAL A CA 1
ATOM 749 C C . VAL A 1 99 ? 6.374 3.424 -10.576 1.00 98.81 99 VAL A C 1
ATOM 751 O O . VAL A 1 99 ? 5.830 3.480 -9.482 1.00 98.81 99 VAL A O 1
ATOM 754 N N . ARG A 1 100 ? 5.691 3.531 -11.724 1.00 98.75 100 ARG A N 1
ATOM 755 C CA . ARG A 1 100 ? 4.248 3.832 -11.761 1.00 98.75 100 ARG A CA 1
ATOM 756 C C . ARG A 1 100 ? 3.386 2.753 -11.104 1.00 98.75 100 ARG A C 1
ATOM 758 O O . ARG A 1 100 ? 2.374 3.065 -10.491 1.00 98.75 100 ARG A O 1
ATOM 765 N N . GLU A 1 101 ? 3.765 1.488 -11.260 1.00 98.69 101 GLU A N 1
ATOM 766 C CA . GLU A 1 101 ? 3.085 0.347 -10.635 1.00 98.69 101 GLU A CA 1
ATOM 767 C C . GLU A 1 101 ? 3.209 0.405 -9.105 1.00 98.69 101 GLU A C 1
ATOM 769 O O . GLU A 1 101 ? 2.202 0.328 -8.407 1.00 98.69 101 GLU A O 1
ATOM 774 N N . ILE A 1 102 ? 4.418 0.658 -8.592 1.00 98.75 102 ILE A N 1
ATOM 775 C CA . ILE A 1 102 ? 4.681 0.827 -7.157 1.00 98.75 102 ILE A CA 1
ATOM 776 C C . ILE A 1 102 ? 3.937 2.044 -6.597 1.00 98.75 102 ILE A C 1
ATOM 778 O O . ILE A 1 102 ? 3.361 1.962 -5.517 1.00 98.75 102 ILE A O 1
ATOM 782 N N . GLU A 1 103 ? 3.934 3.171 -7.309 1.00 98.69 103 GLU A N 1
ATOM 783 C CA . GLU A 1 103 ? 3.203 4.376 -6.899 1.00 98.69 103 GLU A CA 1
ATOM 784 C C . GLU A 1 103 ? 1.694 4.106 -6.792 1.00 98.69 103 GLU A C 1
ATOM 786 O O . GLU A 1 103 ? 1.085 4.420 -5.770 1.00 98.69 103 GLU A O 1
ATOM 791 N N . ALA A 1 104 ? 1.103 3.430 -7.782 1.00 98.69 104 ALA A N 1
ATOM 792 C CA . ALA A 1 104 ? -0.313 3.065 -7.753 1.00 98.69 104 ALA A CA 1
ATOM 793 C C . ALA A 1 104 ? -0.653 2.090 -6.609 1.00 98.69 104 ALA A C 1
ATOM 795 O O . ALA A 1 104 ? -1.687 2.229 -5.944 1.00 98.69 104 ALA A O 1
ATOM 796 N N . ASP A 1 105 ? 0.215 1.110 -6.348 1.00 98.62 105 ASP A N 1
ATOM 797 C CA . ASP A 1 105 ? 0.045 0.181 -5.230 1.00 98.62 105 ASP A CA 1
ATOM 798 C C . ASP A 1 105 ? 0.195 0.879 -3.872 1.00 98.62 105 ASP A C 1
ATOM 800 O O . ASP A 1 105 ? -0.559 0.576 -2.938 1.00 98.62 105 ASP A O 1
ATOM 804 N N . ASN A 1 106 ? 1.099 1.856 -3.764 1.00 98.69 106 ASN A N 1
ATOM 805 C CA . ASN A 1 106 ? 1.252 2.687 -2.573 1.00 98.69 106 ASN A CA 1
ATOM 806 C C . ASN A 1 106 ? -0.013 3.502 -2.284 1.00 98.69 106 ASN A C 1
ATOM 808 O O . ASN A 1 106 ? -0.468 3.512 -1.140 1.00 98.69 106 ASN A O 1
ATOM 812 N N . ASP A 1 107 ? -0.631 4.115 -3.294 1.00 98.69 107 ASP A N 1
ATOM 813 C CA . ASP A 1 107 ? -1.885 4.861 -3.124 1.00 98.69 107 ASP A CA 1
ATOM 814 C C . ASP A 1 107 ? -3.024 3.952 -2.640 1.00 98.69 107 ASP A C 1
ATOM 816 O O . ASP A 1 107 ? -3.770 4.276 -1.706 1.00 98.69 107 ASP A O 1
ATOM 820 N N . LYS A 1 108 ? -3.126 2.749 -3.217 1.00 98.69 108 LYS A N 1
ATOM 821 C CA . LYS A 1 108 ? -4.097 1.734 -2.788 1.00 98.69 108 LYS A CA 1
ATOM 822 C C . LYS A 1 108 ? -3.847 1.282 -1.350 1.00 98.69 108 LYS A C 1
ATOM 824 O O . LYS A 1 108 ? -4.799 1.066 -0.592 1.00 98.69 108 LYS A O 1
ATOM 829 N N . LEU A 1 109 ? -2.584 1.111 -0.966 1.00 98.75 109 LEU A N 1
ATOM 830 C CA . LEU A 1 109 ? -2.208 0.754 0.397 1.00 98.75 109 LEU A CA 1
ATOM 831 C C . LEU A 1 109 ? -2.549 1.884 1.373 1.00 98.75 109 LEU A C 1
ATOM 833 O O . LEU A 1 109 ? -3.168 1.626 2.406 1.00 98.75 109 LEU A O 1
ATOM 837 N N . LEU A 1 110 ? -2.232 3.130 1.024 1.00 98.69 110 LEU A N 1
ATOM 838 C CA . LEU A 1 110 ? -2.553 4.310 1.821 1.00 98.69 110 LEU A CA 1
ATOM 839 C C . LEU A 1 110 ? -4.060 4.407 2.085 1.00 98.69 110 LEU A C 1
ATOM 841 O O . LEU A 1 110 ? -4.476 4.588 3.233 1.00 98.69 110 LEU A O 1
ATOM 845 N N . PHE A 1 111 ? -4.886 4.193 1.058 1.00 98.75 111 PHE A N 1
ATOM 846 C CA . PHE A 1 111 ? -6.340 4.156 1.208 1.00 98.75 111 PHE A CA 1
ATOM 847 C C . PHE A 1 111 ? -6.793 3.098 2.231 1.00 98.75 111 PHE A C 1
ATOM 849 O O . PHE A 1 111 ? -7.588 3.394 3.128 1.00 98.75 111 PHE A O 1
ATOM 856 N N . LYS A 1 112 ? -6.245 1.876 2.163 1.00 98.75 112 LYS A N 1
ATOM 857 C CA . LYS A 1 112 ? -6.557 0.800 3.123 1.00 98.75 112 LYS A CA 1
ATOM 858 C C . LYS A 1 112 ? -6.148 1.152 4.553 1.00 98.75 112 LYS A C 1
ATOM 860 O O . LYS A 1 112 ? -6.885 0.833 5.489 1.00 98.75 112 LYS A O 1
ATOM 865 N N . VAL A 1 113 ? -5.006 1.816 4.737 1.00 98.75 113 VAL A N 1
ATOM 866 C CA . VAL A 1 113 ? -4.546 2.275 6.057 1.00 98.75 113 VAL A CA 1
ATOM 867 C C . VAL A 1 113 ? -5.501 3.330 6.613 1.00 98.75 113 VAL A C 1
ATOM 869 O O . VAL A 1 113 ? -5.930 3.222 7.763 1.00 98.75 113 VAL A O 1
ATOM 872 N N . MET A 1 114 ? -5.904 4.309 5.798 1.00 98.69 114 MET A N 1
ATOM 873 C CA . MET A 1 114 ? -6.864 5.340 6.206 1.00 98.69 114 MET A CA 1
ATOM 874 C C . MET A 1 114 ? -8.228 4.744 6.574 1.00 98.69 114 MET A C 1
ATOM 876 O O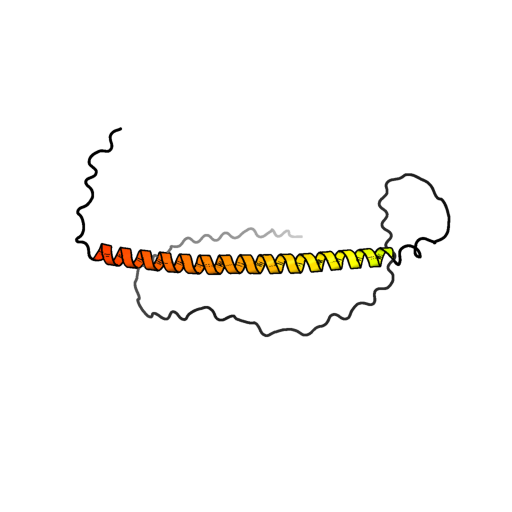 . MET A 1 114 ? -8.800 5.096 7.610 1.00 98.69 114 MET A O 1
ATOM 880 N N . GLN A 1 115 ? -8.723 3.788 5.786 1.00 98.75 115 GLN A N 1
ATOM 881 C CA . GLN A 1 115 ? -9.969 3.085 6.082 1.00 98.75 115 GLN A CA 1
ATOM 882 C C . GLN A 1 115 ? -9.871 2.280 7.387 1.00 98.75 115 GLN A C 1
ATOM 884 O O . GLN A 1 115 ? -10.759 2.361 8.237 1.00 98.75 115 GLN A O 1
ATOM 889 N N . SER A 1 116 ? -8.773 1.549 7.587 1.00 98.75 116 SER A N 1
ATOM 890 C CA . SER A 1 116 ? -8.539 0.769 8.809 1.00 98.75 116 SER A CA 1
ATOM 891 C C . SER A 1 116 ? -8.458 1.669 10.043 1.00 98.75 116 SER A C 1
ATOM 893 O O . SER A 1 116 ? -9.060 1.362 11.070 1.00 98.75 116 SER A O 1
ATOM 895 N N . ARG A 1 117 ? -7.798 2.831 9.936 1.00 98.75 117 ARG A N 1
ATOM 896 C CA . ARG A 1 117 ? -7.739 3.831 11.011 1.00 98.75 117 ARG A CA 1
ATOM 897 C C . ARG A 1 117 ? -9.135 4.306 11.417 1.00 98.75 117 ARG A C 1
ATOM 899 O O . ARG A 1 117 ? -9.425 4.363 12.612 1.00 98.75 117 ARG A O 1
ATOM 906 N N . ARG A 1 118 ? -10.010 4.592 10.445 1.00 98.69 118 ARG A N 1
ATOM 907 C CA . ARG A 1 118 ? -11.412 4.965 10.701 1.00 98.69 118 ARG A CA 1
ATOM 908 C C . ARG A 1 118 ? -12.181 3.834 11.389 1.00 98.69 118 ARG A C 1
ATOM 910 O O . ARG A 1 118 ? -12.884 4.083 12.365 1.00 98.69 118 ARG A O 1
ATOM 917 N N . ASN A 1 119 ? -12.021 2.596 10.924 1.00 98.75 119 ASN A N 1
ATOM 918 C CA . ASN A 1 119 ? -12.694 1.433 11.508 1.00 98.75 119 ASN A CA 1
ATOM 919 C C . ASN A 1 119 ? -12.263 1.195 12.964 1.00 98.75 119 ASN A C 1
ATOM 921 O O . ASN A 1 119 ? -13.108 0.950 13.820 1.00 98.75 119 ASN A O 1
ATOM 925 N N . ILE A 1 120 ? -10.968 1.336 13.267 1.00 98.69 120 ILE A N 1
ATOM 926 C CA . ILE A 1 120 ? -10.448 1.228 14.637 1.00 98.69 120 ILE A CA 1
ATOM 927 C C . ILE A 1 120 ? -11.045 2.318 15.532 1.00 98.69 120 ILE A C 1
ATOM 929 O O . ILE A 1 120 ? -11.452 2.033 16.656 1.00 98.69 120 ILE A O 1
ATOM 933 N N . GLN A 1 121 ? -11.109 3.565 15.057 1.00 98.75 121 GLN A N 1
ATOM 934 C CA . GLN A 1 121 ? -11.717 4.661 15.819 1.00 98.75 121 GLN A CA 1
ATOM 935 C C . GLN A 1 121 ? -13.196 4.395 16.108 1.00 98.75 121 GLN A C 1
ATOM 937 O O . GLN A 1 121 ? -13.633 4.561 17.246 1.00 98.75 121 GLN A O 1
ATOM 942 N N . ARG A 1 122 ? -13.941 3.911 15.110 1.00 98.69 122 ARG A N 1
ATOM 943 C CA . ARG A 1 122 ? -15.339 3.506 15.272 1.00 98.69 122 ARG A CA 1
ATOM 944 C C . ARG A 1 122 ? -15.493 2.406 16.324 1.00 98.69 122 ARG A C 1
ATOM 946 O O . ARG A 1 122 ? -16.280 2.571 17.246 1.00 98.69 122 ARG A O 1
ATOM 953 N N . ALA A 1 123 ? -14.697 1.340 16.241 1.00 98.69 123 ALA A N 1
ATOM 954 C CA . ALA A 1 123 ? -14.746 0.239 17.202 1.00 98.69 123 ALA A CA 1
ATOM 955 C C . ALA A 1 123 ? -14.401 0.694 18.632 1.00 98.69 123 ALA A C 1
ATOM 957 O O . ALA A 1 123 ? -15.020 0.251 19.597 1.00 98.69 123 ALA A O 1
ATOM 958 N N . LYS A 1 124 ? -13.439 1.615 18.784 1.00 98.50 124 LYS A N 1
ATOM 959 C CA . LYS A 1 124 ? -13.109 2.218 20.086 1.00 98.50 124 LYS A CA 1
ATOM 960 C C . LYS A 1 124 ? -14.285 3.004 20.666 1.00 98.50 124 LYS A C 1
ATOM 962 O O . LYS A 1 124 ? -14.546 2.878 21.859 1.00 98.50 124 LYS A O 1
ATOM 967 N N . LEU A 1 125 ? -14.988 3.777 19.837 1.00 98.62 125 LEU A N 1
ATOM 968 C CA . LEU A 1 125 ? -16.173 4.526 20.253 1.00 98.62 125 LEU A CA 1
ATOM 969 C C . LEU A 1 125 ? -17.319 3.587 20.650 1.00 98.62 125 LEU A C 1
ATOM 971 O O . LEU A 1 125 ? -17.876 3.732 21.733 1.00 98.62 125 LEU A O 1
ATOM 975 N N . GLU A 1 126 ? -17.630 2.594 19.814 1.00 98.38 126 GLU A N 1
ATOM 976 C CA . GLU A 1 126 ? -18.667 1.592 20.098 1.00 98.38 126 GLU A CA 1
ATOM 977 C C . GLU A 1 126 ? -18.371 0.850 21.411 1.00 98.38 126 GLU A C 1
ATOM 979 O O . GLU A 1 126 ? -19.250 0.716 22.262 1.00 98.38 126 GLU A O 1
ATOM 984 N N . ARG A 1 127 ? -17.109 0.458 21.638 1.00 98.25 127 ARG A N 1
ATOM 985 C CA . ARG A 1 127 ? -16.666 -0.149 22.901 1.00 98.25 127 ARG A CA 1
ATOM 986 C C . ARG A 1 127 ? -16.848 0.783 24.101 1.00 98.25 127 ARG A C 1
ATOM 988 O O . ARG A 1 127 ? -17.278 0.315 25.150 1.00 98.25 127 ARG A O 1
ATOM 995 N N . ALA A 1 128 ? -16.519 2.070 23.970 1.00 97.88 128 ALA A N 1
ATOM 996 C CA . ALA A 1 128 ? -16.676 3.040 25.054 1.00 97.88 128 ALA A CA 1
ATOM 997 C C . ALA A 1 128 ? -18.151 3.212 25.451 1.00 97.88 128 ALA A C 1
ATOM 999 O O . ALA A 1 128 ? -18.473 3.128 26.633 1.00 97.88 128 ALA A O 1
ATOM 1000 N N . ILE A 1 129 ? -19.045 3.341 24.464 1.00 97.69 129 ILE A N 1
ATOM 1001 C CA . ILE A 1 129 ? -20.495 3.446 24.687 1.00 97.69 129 ILE A CA 1
ATOM 1002 C C . ILE A 1 129 ? -21.035 2.189 25.378 1.00 97.69 129 ILE A C 1
ATOM 1004 O O . ILE A 1 129 ? -21.844 2.275 26.299 1.00 97.69 129 ILE A O 1
ATOM 1008 N N . LEU A 1 130 ? -20.603 1.001 24.946 1.00 96.94 130 LEU A N 1
ATOM 1009 C CA . LEU A 1 130 ? -21.022 -0.248 25.585 1.00 96.94 130 LEU A CA 1
ATOM 1010 C C . LEU A 1 130 ? -20.585 -0.310 27.048 1.00 96.94 130 LEU A C 1
ATOM 1012 O O . LEU A 1 130 ? -21.361 -0.739 27.895 1.00 96.94 130 LEU A O 1
ATOM 1016 N N . TYR A 1 131 ? -19.367 0.128 27.354 1.00 96.56 131 TYR A N 1
ATOM 1017 C CA . TYR A 1 131 ? -18.859 0.122 28.724 1.00 96.56 131 TYR A CA 1
ATOM 1018 C C . TYR A 1 131 ? -19.568 1.131 29.618 1.00 96.56 131 TYR A C 1
ATOM 1020 O O . TYR A 1 131 ? -19.869 0.799 30.759 1.00 96.56 131 TYR A O 1
ATOM 1028 N N . GLU A 1 132 ? -19.901 2.310 29.098 1.00 94.38 132 GLU A N 1
ATOM 1029 C CA . GLU A 1 132 ? -20.744 3.279 29.801 1.00 94.38 132 GLU A CA 1
ATOM 1030 C C . GLU A 1 132 ? -22.108 2.667 30.157 1.00 94.38 132 GLU A C 1
ATOM 1032 O O . GLU A 1 132 ? -22.538 2.709 31.308 1.00 94.38 132 GLU A O 1
ATOM 1037 N N . ARG A 1 133 ? -22.760 2.010 29.189 1.00 95.56 133 ARG A N 1
ATOM 1038 C CA . ARG A 1 133 ? -24.062 1.359 29.401 1.00 95.56 133 ARG A CA 1
ATOM 1039 C C . ARG A 1 133 ? -23.993 0.187 30.375 1.00 95.56 133 ARG A C 1
ATOM 1041 O O . ARG A 1 133 ? -24.902 0.022 31.180 1.00 95.56 133 ARG A O 1
ATOM 1048 N N . LEU A 1 134 ? -22.939 -0.626 30.309 1.00 93.44 134 LEU A N 1
ATOM 1049 C CA . LEU A 1 134 ? -22.740 -1.741 31.236 1.00 93.44 134 LEU A CA 1
ATOM 1050 C C . LEU A 1 134 ? -22.448 -1.256 32.657 1.00 93.44 134 LEU A C 1
ATOM 1052 O O . LEU A 1 134 ? -22.952 -1.845 33.604 1.00 93.44 134 LEU A O 1
ATOM 1056 N N . ALA A 1 135 ? -21.683 -0.174 32.811 1.00 91.00 135 ALA A N 1
ATOM 1057 C CA . ALA A 1 135 ? -21.420 0.431 34.114 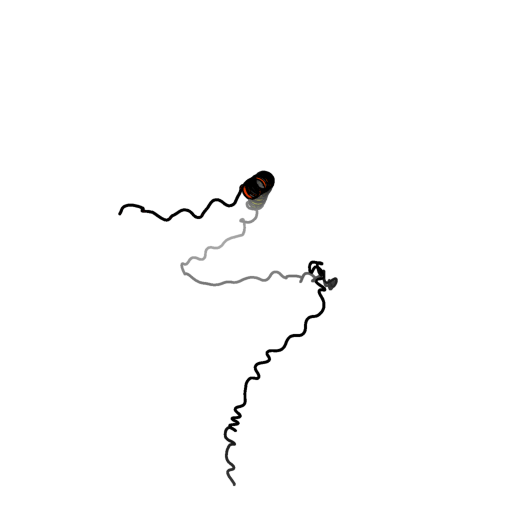1.00 91.00 135 ALA A CA 1
ATOM 1058 C C . ALA A 1 135 ? -22.685 1.026 34.759 1.00 91.00 135 ALA A C 1
ATOM 1060 O O . ALA A 1 135 ? -22.751 1.135 35.980 1.00 91.00 135 ALA A O 1
ATOM 1061 N N . ALA A 1 136 ? -23.686 1.394 33.953 1.00 89.69 136 ALA A N 1
ATOM 1062 C CA . ALA A 1 136 ? -24.984 1.861 34.436 1.00 89.69 136 ALA A CA 1
ATOM 1063 C C . ALA A 1 136 ? -25.927 0.725 34.882 1.00 89.69 136 ALA A C 1
ATOM 1065 O O . ALA A 1 136 ? -26.931 0.996 35.542 1.00 89.69 136 ALA A O 1
ATOM 1066 N N . LEU A 1 137 ? -25.640 -0.536 34.532 1.00 87.06 137 LEU A N 1
ATOM 1067 C CA . LEU A 1 137 ? -26.417 -1.681 35.008 1.00 87.06 137 LEU A CA 1
ATOM 1068 C C . LEU A 1 137 ? -25.984 -2.050 36.437 1.00 87.06 137 LEU A C 1
ATOM 1070 O O . LEU A 1 137 ? -24.789 -2.037 36.739 1.00 87.06 137 LEU A O 1
ATOM 1074 N N . PRO A 1 138 ? -26.924 -2.427 37.324 1.00 82.50 138 PRO A N 1
ATOM 1075 C CA . PRO A 1 138 ? -26.558 -2.992 38.615 1.00 82.50 138 PRO A CA 1
ATOM 1076 C C . PRO A 1 138 ? -25.729 -4.270 38.400 1.00 82.50 138 PRO A C 1
ATOM 1078 O O . PRO A 1 138 ? -26.000 -5.011 37.449 1.00 82.50 138 PRO A O 1
ATOM 1081 N N . PRO A 1 139 ? -24.728 -4.551 39.258 1.00 78.56 139 PRO A N 1
ATOM 1082 C CA . PRO A 1 139 ? -23.887 -5.731 39.115 1.00 78.56 139 PRO A CA 1
ATOM 1083 C C . PRO A 1 139 ? -24.761 -6.987 39.126 1.00 78.56 139 PRO A C 1
ATOM 1085 O O . PRO A 1 139 ? -25.362 -7.339 40.142 1.00 78.56 139 PRO A O 1
ATOM 1088 N N . THR A 1 140 ? -24.863 -7.648 37.972 1.00 71.56 140 THR A N 1
ATOM 1089 C CA . THR A 1 140 ? -25.565 -8.924 37.858 1.00 71.56 140 THR A CA 1
ATOM 1090 C C . THR A 1 140 ? -24.834 -9.961 38.709 1.00 71.56 140 THR A C 1
ATOM 1092 O O . THR A 1 140 ? -23.607 -10.060 38.598 1.00 71.56 140 THR A O 1
ATOM 1095 N N . PRO A 1 141 ? -25.549 -10.727 39.554 1.00 72.81 141 PRO A N 1
ATOM 1096 C CA . PRO A 1 141 ? -24.938 -11.764 40.375 1.00 72.81 141 PRO A CA 1
ATOM 1097 C C . PRO A 1 141 ? -24.178 -12.769 39.493 1.00 72.81 141 PRO A C 1
ATOM 1099 O O . PRO A 1 141 ? -24.570 -12.988 38.341 1.00 72.81 141 PRO A O 1
ATOM 1102 N N . PRO A 1 142 ? -23.075 -13.349 39.999 1.00 72.25 142 PRO A N 1
ATOM 1103 C CA . PRO A 1 142 ? -22.216 -14.223 39.212 1.00 72.25 142 PRO A CA 1
ATOM 1104 C C . PRO A 1 142 ? -23.024 -15.388 38.623 1.00 72.25 142 PRO A C 1
ATOM 1106 O O . PRO A 1 142 ? -23.914 -15.914 39.297 1.00 72.25 142 PRO A O 1
ATOM 1109 N N . PRO A 1 143 ? -22.737 -15.804 37.375 1.00 70.19 143 PRO A N 1
ATOM 1110 C CA . PRO A 1 143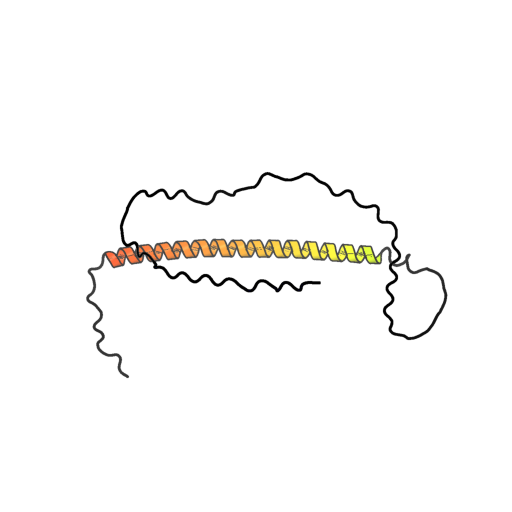 ? -23.415 -16.937 36.770 1.00 70.19 143 PRO A CA 1
ATOM 1111 C C . PRO A 1 143 ? -23.117 -18.186 37.602 1.00 70.19 143 PRO A C 1
ATOM 1113 O O . PRO A 1 143 ? -21.976 -18.641 37.677 1.00 70.19 143 PRO A O 1
ATOM 1116 N N . ASN A 1 144 ? -24.149 -18.733 38.242 1.00 63.06 144 ASN A N 1
ATOM 1117 C CA . ASN A 1 144 ? -24.073 -20.041 38.875 1.00 63.06 144 ASN A CA 1
ATOM 1118 C C . ASN A 1 144 ? -23.646 -21.053 37.804 1.00 63.06 144 ASN A C 1
ATOM 1120 O O . ASN A 1 144 ? -24.371 -21.279 36.836 1.00 63.06 144 ASN A O 1
ATOM 1124 N N . HIS A 1 145 ? -22.466 -21.653 37.967 1.00 64.06 145 HIS A N 1
ATOM 1125 C CA . HIS A 1 145 ? -21.973 -22.761 37.148 1.00 64.06 145 HIS A CA 1
ATOM 1126 C C . HIS A 1 145 ? -22.781 -24.039 37.436 1.00 64.06 145 HIS A C 1
ATOM 1128 O O . HIS A 1 145 ? -22.252 -25.039 37.908 1.00 64.06 145 HIS A O 1
ATOM 1134 N N . THR A 1 146 ? -24.089 -24.017 37.200 1.00 63.47 146 THR A N 1
ATOM 1135 C CA . THR A 1 146 ? -24.928 -25.213 37.235 1.00 63.47 146 THR A CA 1
ATOM 1136 C C . THR A 1 146 ? -24.947 -25.835 35.844 1.00 63.47 146 THR A C 1
ATOM 1138 O O . THR A 1 146 ? -25.760 -25.459 35.008 1.00 63.47 146 THR A O 1
ATOM 1141 N N . GLY A 1 147 ? -24.024 -26.776 35.626 1.00 60.75 147 GLY A N 1
ATOM 1142 C CA . GLY A 1 147 ? -24.186 -27.924 34.730 1.00 60.75 147 GLY A CA 1
ATOM 1143 C C . GLY A 1 147 ? -24.156 -27.660 33.224 1.00 60.75 147 GLY A C 1
ATOM 1144 O O . GLY A 1 147 ? -25.200 -27.482 32.604 1.00 60.75 147 GLY A O 1
ATOM 1145 N N . LEU A 1 148 ? -22.978 -27.800 32.608 1.00 60.66 148 LEU A N 1
ATOM 1146 C CA . LEU A 1 148 ? -22.935 -28.403 31.273 1.00 60.66 148 LEU A CA 1
ATOM 1147 C C . LEU A 1 148 ? -23.044 -29.932 31.439 1.00 60.66 148 LEU A C 1
ATOM 1149 O O . LEU A 1 148 ? -22.311 -30.480 32.268 1.00 60.66 148 LEU A O 1
ATOM 1153 N N . PRO A 1 149 ? -23.944 -30.618 30.709 1.00 65.44 149 PRO A N 1
ATOM 1154 C CA . PRO A 1 149 ? -23.967 -32.075 30.669 1.00 65.44 149 PRO A CA 1
ATOM 1155 C C . PRO A 1 149 ? -22.758 -32.618 29.873 1.00 65.44 149 PRO A C 1
ATOM 1157 O O . PRO A 1 149 ? -22.213 -31.878 29.047 1.00 65.44 149 PRO A O 1
ATOM 1160 N N . PRO A 1 150 ? -22.326 -33.863 30.159 1.00 71.12 150 PRO A N 1
ATOM 1161 C CA . PRO A 1 150 ? -21.119 -34.4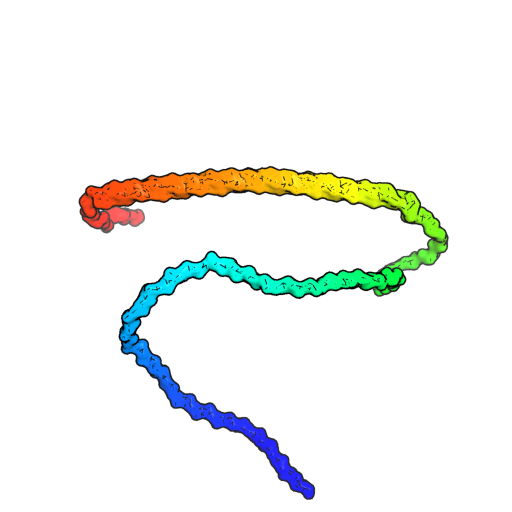85 29.604 1.00 71.12 150 PRO A CA 1
ATOM 1162 C C . PRO A 1 150 ? -21.187 -34.765 28.099 1.00 71.12 150 PRO A C 1
ATOM 1164 O O . PRO A 1 150 ? -22.306 -34.979 27.578 1.00 71.12 150 PRO A O 1
#

Secondary structure (DSSP, 8-state):
----PPP---------------------------------------PPPPP------------------------SSSSSHHHHHHHHHHHHHHHHHHHHHHHHHHHHHHHHHHHHHHHHHHHHHHHHHHHHHHHTS--PPP--------

Foldseek 3Di:
DDDDDDDDDDDDDDDDDDDDDDDDDDDDDDDDDPDDDPDPPDDPDDDDDDPPDDPDDDDDDDDDDDDDDDDDDDPPPVVCPVVVVVVVVVVVVVVVVVVVVVVVVVVVVVVVVVVVVVVVVVVVVVVVVVVVVVVPDDPDPDPDPPDDDD

pLDDT: mean 70.78, std 20.66, range [42.97, 98.81]

Sequence (150 aa):
MSRQPSPGPSSNSHHHIIPINSGQQPLQDQHQPHSALHIPSGIPHHLPVPPTQQPTTFLMASGNGTSRAGSRKGYGSAITAGAEDVKYQAKYRELKRKVREIEADNDKLLFKVMQSRRNIQRAKLERAILYERLAALPPTPPPNHTGLPP